Protein AF-A0A2S9FXB2-F1 (afdb_monomer_lite)

pLDDT: mean 90.6, std 8.42, range [56.72, 98.69]

Structure (mmCIF, N/CA/C/O backbone):
data_AF-A0A2S9FXB2-F1
#
_entry.id   AF-A0A2S9FXB2-F1
#
loop_
_atom_site.group_PDB
_atom_site.id
_atom_site.type_symbol
_atom_site.label_atom_id
_atom_site.label_alt_id
_atom_site.label_comp_id
_atom_site.label_asym_id
_atom_site.label_entity_id
_atom_site.label_seq_id
_atom_site.pdbx_PDB_ins_code
_atom_site.Cartn_x
_atom_site.Cartn_y
_atom_site.Cartn_z
_atom_site.occupancy
_atom_site.B_iso_or_equiv
_atom_site.auth_seq_id
_atom_site.auth_comp_id
_atom_site.auth_asym_id
_atom_site.auth_atom_id
_atom_site.pdbx_PDB_model_num
ATOM 1 N N . VAL A 1 1 ? -11.087 -6.193 13.714 1.00 95.31 1 VAL A N 1
ATOM 2 C CA . VAL A 1 1 ? -10.578 -5.312 12.636 1.00 95.31 1 VAL A CA 1
ATOM 3 C C . VAL A 1 1 ? -11.469 -4.092 12.600 1.00 95.31 1 VAL A C 1
ATOM 5 O O . VAL A 1 1 ? -12.673 -4.267 12.735 1.00 95.31 1 VAL A O 1
ATOM 8 N N . LEU A 1 2 ? -10.879 -2.903 12.523 1.00 97.44 2 LEU A N 1
ATOM 9 C CA . LEU A 1 2 ? -11.591 -1.627 12.467 1.00 97.44 2 LEU A CA 1
ATOM 10 C C . LEU A 1 2 ? -11.699 -1.120 11.029 1.00 97.44 2 LEU A C 1
ATOM 12 O O . LEU A 1 2 ? -12.763 -0.645 10.656 1.00 97.44 2 LEU A O 1
ATOM 16 N N . ASP A 1 3 ? -10.632 -1.258 10.235 1.00 96.88 3 ASP A N 1
ATOM 17 C CA . ASP A 1 3 ? -10.623 -0.827 8.835 1.00 96.88 3 ASP A CA 1
ATOM 18 C C . ASP A 1 3 ? -9.557 -1.566 8.008 1.00 96.88 3 ASP A C 1
ATOM 20 O O . ASP A 1 3 ? -8.604 -2.125 8.569 1.00 96.88 3 ASP A O 1
ATOM 24 N N . VAL A 1 4 ? -9.713 -1.559 6.684 1.00 96.00 4 VAL A N 1
ATOM 25 C CA . VAL A 1 4 ? -8.733 -2.054 5.709 1.00 96.00 4 VAL A CA 1
ATOM 26 C C . VAL A 1 4 ? -8.604 -1.024 4.593 1.00 96.00 4 VAL A C 1
ATOM 28 O O . VAL A 1 4 ? -9.538 -0.807 3.835 1.00 96.00 4 VAL A O 1
ATOM 31 N N . LEU A 1 5 ? -7.427 -0.418 4.484 1.00 95.50 5 LEU A N 1
ATOM 32 C CA . LEU A 1 5 ? -7.100 0.558 3.454 1.00 95.50 5 LEU A CA 1
ATOM 33 C C . LEU A 1 5 ? -6.430 -0.144 2.279 1.00 95.50 5 L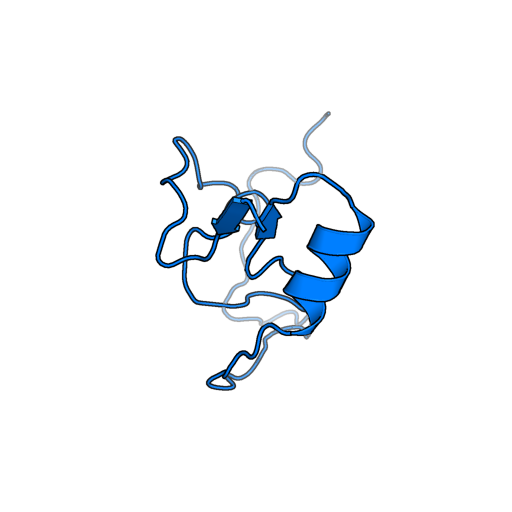EU A C 1
ATOM 35 O O . LEU A 1 5 ? -5.454 -0.877 2.460 1.00 95.50 5 LEU A O 1
ATOM 39 N N . THR A 1 6 ? -6.920 0.125 1.077 1.00 94.62 6 THR A N 1
ATOM 40 C CA . THR A 1 6 ? -6.318 -0.302 -0.190 1.00 94.62 6 THR A CA 1
ATOM 41 C C . THR A 1 6 ? -6.274 0.881 -1.149 1.00 94.62 6 THR A C 1
ATOM 43 O O . THR A 1 6 ? -6.876 1.913 -0.874 1.00 94.62 6 THR A O 1
ATOM 46 N N . VAL A 1 7 ? -5.616 0.737 -2.298 1.00 93.06 7 VAL A N 1
ATOM 47 C CA . VAL A 1 7 ? -5.689 1.742 -3.375 1.00 93.06 7 VAL A CA 1
ATOM 48 C C . VAL A 1 7 ? -7.127 2.126 -3.757 1.00 93.06 7 VAL A C 1
ATOM 50 O O . VAL A 1 7 ? -7.377 3.250 -4.175 1.00 93.06 7 VAL A O 1
ATOM 53 N N . PHE A 1 8 ? -8.092 1.217 -3.617 1.00 92.50 8 PHE A N 1
ATOM 54 C CA . PHE A 1 8 ? -9.466 1.457 -4.062 1.00 92.50 8 PHE A CA 1
ATOM 55 C C . PHE A 1 8 ? -10.259 2.362 -3.111 1.00 92.50 8 PHE A C 1
ATOM 57 O O . PHE A 1 8 ? -11.284 2.914 -3.511 1.00 92.50 8 PHE A O 1
ATOM 64 N N . ASP A 1 9 ? -9.769 2.530 -1.879 1.00 92.44 9 ASP A N 1
ATOM 65 C CA . ASP A 1 9 ? -10.504 3.165 -0.781 1.00 92.44 9 ASP A CA 1
ATOM 66 C C . ASP A 1 9 ? -9.651 4.198 -0.019 1.00 92.44 9 ASP A C 1
ATOM 68 O O . ASP A 1 9 ? -10.164 4.933 0.827 1.00 92.44 9 ASP A O 1
ATOM 72 N N . ALA A 1 10 ? -8.341 4.249 -0.289 1.00 91.00 10 ALA A N 1
ATOM 73 C CA . ALA A 1 10 ? -7.423 5.177 0.349 1.00 91.00 10 ALA A CA 1
ATOM 74 C C . ALA A 1 10 ? -7.751 6.628 -0.044 1.00 91.00 10 ALA A C 1
ATOM 76 O O . ALA A 1 10 ? -8.059 6.903 -1.205 1.00 91.00 10 ALA A O 1
ATOM 77 N N . PRO A 1 11 ? -7.655 7.582 0.898 1.00 90.31 11 PRO A N 1
ATOM 78 C CA . PRO A 1 11 ? -7.773 8.993 0.572 1.00 90.31 11 PRO A CA 1
ATOM 79 C C . PRO A 1 11 ? -6.701 9.437 -0.426 1.00 90.31 11 PRO A C 1
ATOM 81 O O . PRO A 1 11 ? -5.552 8.988 -0.366 1.00 90.31 11 PRO A O 1
ATOM 84 N N . GLU A 1 12 ? -7.068 10.383 -1.285 1.00 91.12 12 GLU A N 1
ATOM 85 C CA . GLU A 1 12 ? -6.108 11.059 -2.151 1.00 91.12 12 GLU A CA 1
ATOM 86 C C . GLU A 1 12 ? -5.137 11.893 -1.308 1.00 91.12 12 GLU A C 1
ATOM 88 O O . GLU A 1 12 ? -5.538 12.656 -0.419 1.00 91.12 12 GLU A O 1
ATOM 93 N N . LEU A 1 13 ? -3.844 11.748 -1.590 1.00 90.56 13 LEU A N 1
ATOM 94 C CA . LEU A 1 13 ? -2.824 12.599 -0.997 1.00 90.56 13 LEU A CA 1
ATOM 95 C C . LEU A 1 13 ? -2.911 14.002 -1.600 1.00 90.56 13 LEU A C 1
ATOM 97 O O . LEU A 1 13 ? -3.079 14.177 -2.804 1.00 90.56 13 LEU A O 1
ATOM 101 N N . ALA A 1 14 ? -2.734 15.021 -0.757 1.00 89.19 14 ALA A N 1
ATOM 102 C CA . ALA A 1 14 ? -2.673 16.409 -1.216 1.00 89.19 14 ALA A CA 1
ATOM 103 C C . ALA A 1 14 ? -1.459 16.673 -2.129 1.00 89.19 14 ALA A C 1
ATOM 105 O O . ALA A 1 14 ? -1.505 17.574 -2.963 1.00 89.19 14 ALA A O 1
ATOM 106 N N . ASP A 1 15 ? -0.390 15.892 -1.956 1.00 86.69 15 ASP A N 1
ATOM 107 C CA . ASP A 1 15 ? 0.793 15.881 -2.807 1.00 86.69 15 ASP A CA 1
ATOM 108 C C . ASP A 1 15 ? 1.292 14.437 -2.955 1.00 86.69 15 ASP A C 1
ATOM 110 O O . ASP A 1 15 ? 1.618 13.779 -1.967 1.00 86.69 15 ASP A O 1
ATOM 114 N N . ALA A 1 16 ? 1.314 13.953 -4.195 1.00 84.69 16 ALA A N 1
ATOM 115 C CA . ALA A 1 16 ? 1.818 12.638 -4.587 1.00 84.69 16 ALA A CA 1
ATOM 116 C C . ALA A 1 16 ? 2.930 12.762 -5.647 1.00 84.69 16 ALA A C 1
ATOM 118 O O . ALA A 1 16 ? 3.158 11.841 -6.427 1.00 84.69 16 ALA A O 1
ATOM 119 N N . SER A 1 17 ? 3.584 13.928 -5.725 1.00 82.94 17 SER A N 1
ATOM 120 C CA . SER A 1 17 ? 4.669 14.172 -6.683 1.00 82.94 17 SER A CA 1
ATOM 121 C C . SER A 1 17 ? 5.939 13.386 -6.354 1.00 82.94 17 SER A C 1
ATOM 123 O O . SER A 1 17 ? 6.691 13.026 -7.260 1.00 82.94 17 SER A O 1
ATOM 125 N N . ASP A 1 18 ? 6.152 13.079 -5.075 1.00 81.81 18 ASP A N 1
ATOM 126 C CA . ASP A 1 18 ? 7.186 12.156 -4.629 1.00 81.81 18 ASP A CA 1
ATOM 127 C C . ASP A 1 18 ? 6.672 10.713 -4.716 1.00 81.81 18 ASP A C 1
ATOM 129 O O . ASP A 1 18 ? 5.847 10.268 -3.911 1.00 81.81 18 ASP A O 1
ATOM 133 N N . GLY A 1 19 ? 7.179 9.973 -5.703 1.00 75.44 19 GLY A N 1
ATOM 134 C CA . GLY A 1 19 ? 6.808 8.580 -5.939 1.00 75.44 19 GLY A CA 1
ATOM 135 C C . GLY A 1 19 ? 7.135 7.638 -4.775 1.00 75.44 19 GLY A C 1
ATOM 136 O O . GLY A 1 19 ? 6.487 6.601 -4.649 1.00 75.44 19 GLY A O 1
ATOM 137 N N . GLU A 1 20 ? 8.081 7.985 -3.893 1.00 75.81 20 GLU A N 1
ATOM 138 C CA . GLU A 1 20 ? 8.341 7.196 -2.680 1.00 75.81 20 GLU A CA 1
ATOM 139 C C . GLU A 1 20 ? 7.245 7.390 -1.622 1.00 75.81 20 GLU A C 1
ATOM 141 O O . GLU A 1 20 ? 6.968 6.480 -0.834 1.00 75.81 20 GLU A O 1
ATOM 146 N N . LEU A 1 21 ? 6.593 8.557 -1.616 1.00 83.50 21 LEU A N 1
ATOM 147 C CA . LEU A 1 21 ? 5.547 8.924 -0.657 1.00 83.50 21 LEU A CA 1
ATOM 148 C C . LEU A 1 21 ? 4.125 8.708 -1.192 1.00 83.50 21 LEU A C 1
ATOM 150 O O . LEU A 1 21 ? 3.177 8.732 -0.406 1.00 83.50 21 LEU A O 1
ATOM 154 N N . ALA A 1 22 ? 3.968 8.445 -2.492 1.00 86.94 22 ALA A N 1
ATOM 155 C CA . ALA A 1 22 ? 2.696 8.192 -3.176 1.00 86.94 22 ALA A CA 1
ATOM 156 C C . ALA A 1 22 ? 2.082 6.809 -2.843 1.00 86.94 22 ALA A C 1
ATOM 158 O O . ALA A 1 22 ? 1.752 5.999 -3.710 1.00 86.94 22 ALA A O 1
ATOM 159 N N . ILE A 1 23 ? 1.919 6.514 -1.554 1.00 89.88 23 ILE A N 1
ATOM 160 C CA . ILE A 1 23 ? 1.435 5.228 -1.045 1.00 89.88 23 ILE A CA 1
ATOM 161 C C . ILE A 1 23 ? -0.075 5.080 -1.306 1.00 89.88 23 ILE A C 1
ATOM 163 O O . ILE A 1 23 ? -0.866 5.963 -0.976 1.00 89.88 23 ILE A O 1
ATOM 167 N N . LEU A 1 24 ? -0.477 3.933 -1.869 1.00 93.38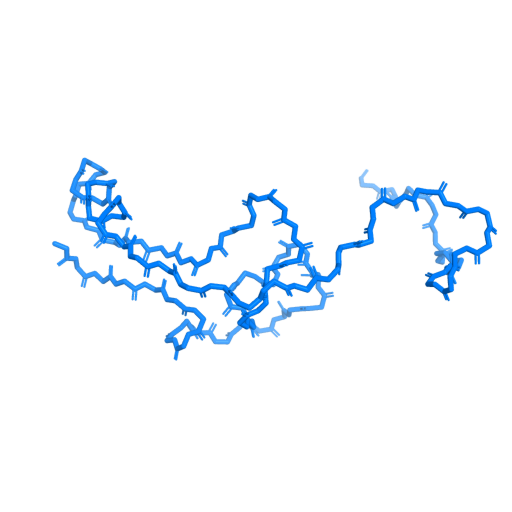 24 LEU A N 1
ATOM 168 C CA . LEU A 1 24 ? -1.867 3.592 -2.225 1.00 93.38 24 LEU A CA 1
ATOM 169 C C . LEU A 1 24 ? -2.543 4.565 -3.208 1.00 93.38 24 LEU A C 1
ATOM 171 O O . LEU A 1 24 ? -3.766 4.621 -3.246 1.00 93.38 24 LEU A O 1
ATOM 175 N N . GLN A 1 25 ? -1.773 5.320 -3.996 1.00 93.88 25 GLN A N 1
ATOM 176 C CA . GLN A 1 25 ? -2.330 6.294 -4.948 1.00 93.88 25 GLN A CA 1
ATOM 177 C C . GLN A 1 25 ? -2.609 5.705 -6.339 1.00 93.88 25 GLN A C 1
ATOM 179 O O . GLN A 1 25 ? -3.323 6.308 -7.135 1.00 93.88 25 GLN A O 1
ATOM 184 N N . ASP A 1 26 ? -2.091 4.512 -6.631 1.00 92.19 26 ASP A N 1
ATOM 185 C CA . ASP A 1 26 ? -2.450 3.739 -7.815 1.00 92.19 26 ASP A CA 1
ATOM 186 C C . ASP A 1 26 ? -2.356 2.226 -7.555 1.00 92.19 26 ASP A C 1
ATOM 188 O O . ASP A 1 26 ? -1.897 1.769 -6.503 1.00 92.19 26 ASP A O 1
ATOM 192 N N . ALA A 1 27 ? -2.887 1.442 -8.500 1.00 93.50 27 ALA A N 1
ATOM 193 C CA . ALA A 1 27 ? -3.042 -0.007 -8.366 1.00 93.50 27 ALA A CA 1
ATOM 194 C C . ALA A 1 27 ? -1.830 -0.801 -8.885 1.00 93.50 27 ALA A C 1
ATOM 196 O O . ALA A 1 27 ? -1.935 -2.010 -9.110 1.00 93.50 27 ALA A O 1
ATOM 197 N N . ARG A 1 28 ? -0.690 -0.140 -9.111 1.00 93.12 28 ARG A N 1
ATOM 198 C CA . ARG A 1 28 ? 0.557 -0.747 -9.572 1.00 93.12 28 ARG A CA 1
ATOM 199 C C . ARG A 1 28 ? 1.543 -0.893 -8.418 1.00 93.12 28 ARG A C 1
ATOM 201 O O . ARG A 1 28 ? 1.632 -0.083 -7.499 1.00 93.12 28 ARG A O 1
ATOM 208 N N . VAL A 1 29 ? 2.324 -1.965 -8.495 1.00 93.25 29 VAL A N 1
ATOM 209 C CA . VAL A 1 29 ? 3.455 -2.204 -7.597 1.00 93.25 29 VAL A CA 1
ATOM 210 C C . VAL A 1 29 ? 4.727 -1.885 -8.368 1.00 93.25 29 VAL A C 1
ATOM 212 O O . VAL A 1 29 ? 5.090 -2.610 -9.290 1.00 93.25 29 VAL A O 1
ATOM 215 N N . HIS A 1 30 ? 5.395 -0.801 -7.991 1.00 91.06 30 HIS A N 1
ATOM 216 C CA . HIS A 1 30 ? 6.577 -0.272 -8.672 1.00 91.06 30 HIS A CA 1
ATOM 217 C C . HIS A 1 30 ? 7.862 -0.966 -8.228 1.00 91.06 30 HIS A C 1
ATOM 219 O O . HIS A 1 30 ? 8.816 -1.071 -8.995 1.00 91.06 30 HIS A O 1
ATOM 225 N N . PHE A 1 31 ? 7.898 -1.463 -6.992 1.00 90.62 31 PHE A N 1
ATOM 226 C CA . PHE A 1 31 ? 9.068 -2.139 -6.450 1.00 90.62 31 PHE A CA 1
ATOM 227 C C . PHE A 1 31 ? 8.701 -3.187 -5.401 1.00 90.62 31 PHE A C 1
ATOM 229 O O . PHE A 1 31 ? 7.652 -3.158 -4.751 1.00 90.62 31 PHE A O 1
ATOM 236 N N . ARG A 1 32 ? 9.617 -4.135 -5.198 1.00 91.38 32 ARG A N 1
ATOM 237 C CA . ARG A 1 32 ? 9.476 -5.168 -4.172 1.00 91.38 32 ARG A CA 1
ATOM 238 C C . ARG A 1 32 ? 9.504 -4.539 -2.776 1.00 91.38 32 ARG A C 1
ATOM 240 O O . ARG A 1 32 ? 10.524 -3.994 -2.368 1.00 91.38 32 ARG A O 1
ATOM 247 N N . GLY A 1 33 ? 8.427 -4.732 -2.017 1.00 90.75 33 GLY A N 1
ATOM 248 C CA . GLY A 1 33 ? 8.294 -4.250 -0.637 1.00 90.75 33 GLY A CA 1
ATOM 249 C C . GLY A 1 33 ? 7.418 -3.006 -0.481 1.00 90.75 33 GLY A C 1
ATOM 250 O O . GLY A 1 33 ? 7.202 -2.581 0.650 1.00 90.75 33 GLY A O 1
ATOM 251 N N . GLN A 1 34 ? 6.888 -2.454 -1.578 1.00 92.56 34 GLN A N 1
ATOM 252 C CA . GLN A 1 34 ? 5.896 -1.381 -1.530 1.00 92.56 34 GLN A CA 1
ATOM 253 C C . GLN A 1 34 ? 4.649 -1.822 -0.747 1.00 92.56 34 GLN A C 1
ATOM 255 O O . GLN A 1 34 ? 4.187 -2.961 -0.868 1.00 92.56 34 GLN A O 1
ATOM 260 N N . LEU A 1 35 ? 4.091 -0.911 0.052 1.00 92.88 35 LEU A N 1
ATOM 261 C CA . LEU A 1 35 ? 2.826 -1.141 0.744 1.00 92.88 35 LEU A CA 1
ATOM 262 C C . LEU A 1 35 ? 1.672 -1.161 -0.268 1.00 92.88 35 LEU A C 1
ATOM 264 O O . LEU A 1 35 ? 1.493 -0.213 -1.027 1.00 92.88 35 LEU A O 1
ATOM 268 N N . ILE A 1 36 ? 0.880 -2.233 -0.239 1.00 94.25 36 ILE A N 1
ATOM 269 C CA . ILE A 1 36 ? -0.300 -2.436 -1.105 1.00 94.25 36 ILE A CA 1
ATOM 270 C C . ILE A 1 36 ? -1.630 -2.254 -0.358 1.00 94.25 36 ILE A C 1
ATOM 272 O O . ILE A 1 36 ? -2.703 -2.305 -0.952 1.00 94.25 36 ILE A O 1
ATOM 276 N N . GLY A 1 37 ? -1.555 -2.076 0.960 1.00 95.00 37 GLY A N 1
ATOM 277 C CA . GLY A 1 37 ? -2.687 -1.803 1.828 1.00 95.00 37 GLY A CA 1
ATOM 278 C C . GLY A 1 37 ? -2.262 -1.722 3.291 1.00 95.00 37 GLY A C 1
ATOM 279 O O . GLY A 1 37 ? -1.098 -1.950 3.630 1.00 95.00 37 GLY A O 1
ATOM 280 N N . GLY A 1 38 ? -3.215 -1.414 4.163 1.00 95.75 38 GLY A N 1
ATOM 281 C CA . GLY A 1 38 ? -3.018 -1.351 5.607 1.00 95.75 38 GLY A CA 1
ATOM 282 C C . GLY A 1 38 ? -4.245 -1.855 6.354 1.00 95.75 38 GLY A C 1
ATOM 283 O O . GLY A 1 38 ? -5.369 -1.606 5.940 1.00 95.75 38 GLY A O 1
ATOM 284 N N . VAL A 1 39 ? -4.038 -2.560 7.466 1.00 97.69 39 VAL A N 1
ATOM 285 C CA . VAL A 1 39 ? -5.131 -3.024 8.331 1.00 97.69 39 VAL A CA 1
ATOM 286 C C . VAL A 1 39 ? -5.077 -2.285 9.657 1.00 97.69 39 VAL A C 1
ATOM 288 O O . VAL A 1 39 ? -4.051 -2.288 10.337 1.00 97.69 39 VAL A O 1
ATOM 291 N N . VAL A 1 40 ? -6.202 -1.695 10.047 1.00 97.38 40 VAL A N 1
ATOM 292 C CA . VAL A 1 40 ? -6.371 -1.014 11.330 1.00 97.38 40 VAL A CA 1
ATOM 293 C C . VAL A 1 40 ? -7.158 -1.922 12.266 1.00 97.38 40 VAL A C 1
ATOM 295 O O . VAL A 1 40 ? -8.208 -2.463 11.914 1.00 97.38 40 VAL A O 1
ATOM 298 N N . ALA A 1 41 ? -6.663 -2.114 13.485 1.00 98.44 41 ALA A N 1
ATOM 299 C CA . ALA A 1 41 ? -7.338 -2.889 14.518 1.00 98.44 41 ALA A CA 1
ATOM 300 C C . ALA A 1 41 ? -7.010 -2.338 15.910 1.00 98.44 41 ALA A C 1
ATOM 302 O O . ALA A 1 41 ? -6.083 -1.551 16.072 1.00 98.44 41 ALA A O 1
ATOM 303 N N . GLU A 1 42 ? -7.749 -2.794 16.920 1.00 98.38 42 GLU A N 1
ATOM 304 C CA . GLU A 1 42 ? -7.527 -2.408 18.321 1.00 98.38 42 GLU A CA 1
ATOM 305 C C . GLU A 1 42 ? -6.149 -2.839 18.852 1.00 98.38 42 GLU A C 1
ATOM 307 O O . GLU A 1 42 ? -5.639 -2.249 19.800 1.00 98.38 42 GLU A O 1
ATOM 312 N N . THR A 1 43 ? -5.538 -3.865 18.246 1.00 98.50 43 THR A N 1
ATOM 313 C CA . THR A 1 43 ? -4.216 -4.384 18.622 1.00 98.50 43 THR A CA 1
ATOM 314 C C . THR A 1 43 ? -3.361 -4.677 17.394 1.00 98.50 43 THR A C 1
ATOM 316 O O . THR A 1 43 ? -3.873 -5.023 16.323 1.00 98.50 43 THR A O 1
ATOM 319 N N . ALA A 1 44 ? -2.039 -4.602 17.562 1.00 98.25 44 ALA A N 1
ATOM 320 C CA . ALA A 1 44 ? -1.079 -4.922 16.509 1.00 98.25 44 ALA A CA 1
ATOM 321 C C . ALA A 1 44 ? -1.113 -6.410 16.120 1.00 98.25 44 ALA A C 1
ATOM 323 O O . ALA A 1 44 ? -0.860 -6.758 14.969 1.00 98.25 44 ALA A O 1
ATOM 324 N N . GLU A 1 45 ? -1.423 -7.300 17.061 1.00 98.50 45 GLU A N 1
ATOM 325 C CA . GLU A 1 45 ? -1.603 -8.735 16.833 1.00 98.50 45 GLU A CA 1
ATOM 326 C C . GLU A 1 45 ? -2.777 -8.980 15.888 1.00 98.50 45 GLU A C 1
ATOM 328 O O . GLU A 1 45 ? -2.629 -9.679 14.890 1.00 98.50 45 GLU A O 1
ATOM 333 N N . THR A 1 46 ? -3.922 -8.344 16.161 1.00 98.69 46 THR A N 1
ATOM 334 C CA . THR A 1 46 ? -5.118 -8.486 15.321 1.00 98.69 46 THR A CA 1
ATOM 335 C C . THR A 1 46 ? -4.903 -7.872 13.942 1.00 98.69 46 THR A C 1
ATOM 337 O O . THR A 1 46 ? -5.332 -8.455 12.950 1.00 98.69 46 THR A O 1
ATOM 340 N N . ALA A 1 47 ? -4.225 -6.722 13.857 1.00 98.50 47 ALA A N 1
ATOM 341 C CA . ALA A 1 47 ? -3.895 -6.100 12.577 1.00 98.50 47 ALA A CA 1
ATOM 342 C C . ALA A 1 47 ? -2.994 -7.006 11.721 1.00 98.50 47 ALA A C 1
ATOM 344 O O . ALA A 1 47 ? -3.276 -7.204 10.543 1.00 98.50 47 ALA A O 1
ATOM 345 N N . ARG A 1 48 ? -1.950 -7.605 12.315 1.00 98.31 48 ARG A N 1
ATOM 346 C CA . ARG A 1 48 ? -1.032 -8.516 11.610 1.00 98.31 48 ARG A CA 1
ATOM 347 C C . ARG A 1 48 ? -1.712 -9.802 11.157 1.00 98.31 48 ARG A C 1
ATOM 349 O O . ARG A 1 48 ? -1.518 -10.199 10.013 1.00 98.31 48 ARG A O 1
ATOM 356 N N . GLU A 1 49 ? -2.508 -10.424 12.025 1.00 98.50 49 GLU A N 1
ATOM 357 C CA . GLU A 1 49 ? -3.257 -11.635 11.672 1.00 98.50 49 GLU A CA 1
ATOM 358 C C . GLU A 1 49 ? -4.222 -11.354 10.517 1.00 98.50 49 GLU A C 1
ATOM 360 O O . GLU A 1 49 ? -4.220 -12.055 9.512 1.00 98.50 49 GLU A O 1
ATOM 365 N N . ALA A 1 50 ? 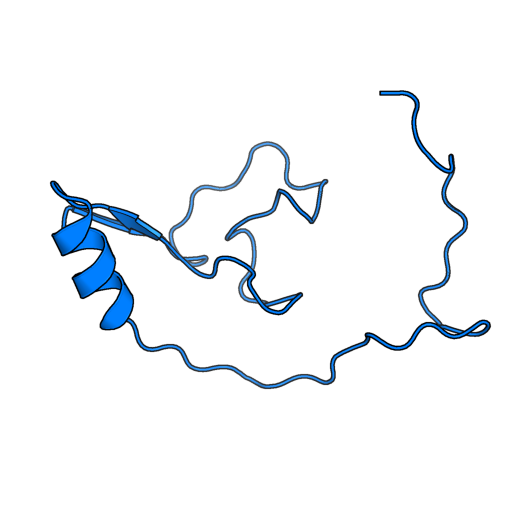-4.996 -10.271 10.608 1.00 98.31 50 ALA A N 1
ATOM 366 C CA . ALA A 1 50 ? -5.918 -9.889 9.547 1.00 98.31 50 ALA A CA 1
ATOM 367 C C . ALA A 1 50 ? -5.196 -9.531 8.236 1.00 98.31 50 ALA A C 1
ATOM 369 O O . ALA A 1 50 ? -5.653 -9.939 7.171 1.00 98.31 50 ALA A O 1
ATOM 370 N N . ALA A 1 51 ? -4.052 -8.838 8.296 1.00 97.75 51 ALA A N 1
ATOM 371 C CA . ALA A 1 51 ? -3.235 -8.556 7.116 1.00 97.75 51 ALA A CA 1
ATOM 372 C C . ALA A 1 51 ? -2.717 -9.841 6.445 1.00 97.75 51 ALA A C 1
ATOM 374 O O . ALA A 1 51 ? -2.692 -9.918 5.220 1.00 97.75 51 ALA A O 1
ATOM 375 N N . ALA A 1 52 ? -2.367 -10.874 7.220 1.00 97.25 52 ALA A N 1
ATOM 376 C CA . ALA A 1 52 ? -1.920 -12.165 6.689 1.00 97.25 52 ALA A CA 1
ATOM 377 C C . ALA A 1 52 ? -3.030 -12.956 5.967 1.00 97.25 52 ALA A C 1
ATOM 379 O O . ALA A 1 52 ? -2.733 -13.848 5.172 1.00 97.25 52 ALA A O 1
ATOM 380 N N . LEU A 1 53 ? -4.303 -12.635 6.223 1.00 97.75 53 LEU A N 1
ATOM 381 C CA . LEU A 1 53 ? -5.454 -13.247 5.550 1.00 97.75 53 LEU A CA 1
ATOM 382 C C . LEU A 1 53 ? -5.797 -12.577 4.211 1.00 97.75 53 LEU A C 1
ATOM 384 O O . LEU A 1 53 ? -6.583 -13.135 3.440 1.00 97.75 53 LEU A O 1
ATOM 388 N N . VAL A 1 54 ? -5.226 -11.403 3.926 1.00 95.06 54 VAL A N 1
ATOM 389 C CA . VAL A 1 54 ? -5.447 -10.683 2.669 1.00 95.06 54 VAL A CA 1
ATOM 390 C C . VAL A 1 54 ? -4.862 -11.485 1.510 1.00 95.06 54 VAL A C 1
ATOM 392 O O . VAL A 1 54 ? -3.725 -11.952 1.550 1.00 95.06 54 VAL A O 1
ATOM 395 N N . ARG A 1 55 ? -5.656 -11.636 0.450 1.00 95.94 55 ARG A N 1
ATOM 396 C CA . ARG A 1 55 ? -5.238 -12.269 -0.802 1.00 95.94 55 ARG A CA 1
ATOM 397 C C . ARG A 1 55 ? -5.157 -11.211 -1.882 1.00 95.94 55 ARG A C 1
ATOM 399 O O . ARG A 1 55 ? -6.072 -10.402 -2.005 1.00 95.94 55 ARG A O 1
ATOM 406 N N . THR A 1 56 ? -4.094 -11.253 -2.671 1.00 93.81 56 THR A N 1
ATOM 407 C CA . THR A 1 56 ? -3.913 -10.353 -3.804 1.00 93.81 56 THR A CA 1
ATOM 408 C C . THR A 1 56 ? -3.620 -11.132 -5.071 1.00 93.81 56 THR A C 1
ATOM 410 O O . THR A 1 56 ? -3.012 -12.203 -5.048 1.00 93.81 56 THR A O 1
ATOM 413 N N . GLU A 1 57 ? -4.086 -10.579 -6.181 1.00 95.81 57 GLU A N 1
ATOM 414 C CA . GLU A 1 57 ? -3.813 -11.075 -7.519 1.00 95.81 57 GLU A CA 1
ATOM 415 C C . GLU A 1 57 ? -3.060 -9.986 -8.271 1.00 95.81 57 GLU A C 1
ATOM 417 O O . GLU A 1 57 ? -3.409 -8.809 -8.190 1.00 95.81 57 GLU A O 1
ATOM 422 N N . TYR A 1 58 ? -2.012 -10.385 -8.986 1.00 95.00 58 TYR A N 1
ATOM 423 C CA . TYR A 1 58 ? -1.183 -9.469 -9.753 1.00 95.00 58 TYR A CA 1
ATOM 424 C C . TYR A 1 58 ? -1.186 -9.871 -11.215 1.00 95.00 58 TYR A C 1
ATOM 426 O O . TYR A 1 58 ? -0.986 -11.040 -11.558 1.00 95.00 58 TYR A O 1
ATOM 434 N N . ILE A 1 59 ? -1.326 -8.869 -12.072 1.00 96.62 59 ILE A N 1
ATOM 435 C CA . ILE A 1 59 ? -0.927 -8.977 -13.467 1.00 96.62 59 ILE A CA 1
ATOM 436 C C . ILE A 1 59 ? 0.572 -8.683 -13.487 1.00 96.62 59 ILE A C 1
ATOM 438 O O . ILE A 1 59 ? 0.990 -7.570 -13.186 1.00 96.62 59 ILE A O 1
ATOM 442 N N . GLN A 1 60 ? 1.386 -9.705 -13.754 1.00 95.50 60 GLN A N 1
ATOM 443 C CA . GLN A 1 60 ? 2.837 -9.531 -13.803 1.00 95.50 60 GLN A CA 1
ATOM 444 C C . GLN A 1 60 ? 3.233 -8.766 -15.064 1.00 95.50 60 GLN A C 1
ATOM 446 O O . GLN A 1 60 ? 2.920 -9.188 -16.178 1.00 95.50 60 GLN A O 1
ATOM 451 N N . GLU A 1 61 ? 3.967 -7.677 -14.869 1.00 94.56 61 GLU A N 1
ATOM 452 C CA . GLU A 1 61 ? 4.597 -6.893 -15.926 1.00 94.56 61 GLU A CA 1
ATOM 453 C C . GLU A 1 61 ? 6.129 -7.048 -15.840 1.00 94.56 61 GLU A C 1
ATOM 455 O O . GLU A 1 61 ? 6.659 -7.353 -14.763 1.00 94.56 61 GLU A O 1
ATOM 460 N N . PRO A 1 62 ? 6.868 -6.884 -16.954 1.00 93.31 62 PRO A N 1
ATOM 461 C CA . PRO A 1 62 ? 8.324 -6.811 -16.912 1.00 93.31 62 PRO A CA 1
ATOM 462 C C . PRO A 1 62 ? 8.779 -5.687 -15.972 1.00 93.31 62 PRO A C 1
ATOM 464 O O . PRO A 1 62 ? 8.261 -4.576 -16.044 1.00 93.31 62 PRO A O 1
ATOM 467 N N . HIS A 1 63 ? 9.748 -5.976 -15.105 1.00 90.81 63 HIS A N 1
ATOM 468 C CA . HIS A 1 63 ? 10.386 -4.960 -14.272 1.00 90.81 63 HIS A CA 1
ATOM 469 C C . HIS A 1 63 ? 11.632 -4.421 -14.968 1.00 90.81 63 HIS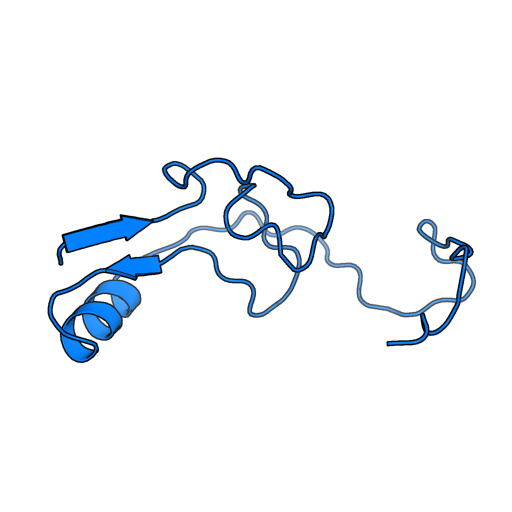 A C 1
ATOM 471 O O . HIS A 1 63 ? 12.290 -5.148 -15.713 1.00 90.81 63 HIS A O 1
ATOM 477 N N . ASP A 1 64 ? 11.973 -3.176 -14.660 1.00 91.06 64 ASP A N 1
ATOM 478 C CA . ASP A 1 64 ? 13.213 -2.548 -15.093 1.00 91.06 64 ASP A CA 1
ATOM 479 C C . ASP A 1 64 ? 14.079 -2.249 -13.868 1.00 91.06 64 ASP A C 1
ATOM 481 O O . ASP A 1 64 ? 13.724 -1.430 -13.020 1.00 91.06 64 ASP A O 1
ATOM 485 N N . ALA A 1 65 ? 15.159 -3.008 -13.707 1.00 90.50 65 ALA A N 1
ATOM 486 C CA . ALA A 1 65 ? 16.059 -2.909 -12.556 1.00 90.50 65 ALA A CA 1
ATOM 487 C C . ALA A 1 65 ? 17.538 -3.012 -12.957 1.00 90.50 65 ALA A C 1
ATOM 489 O O . ALA A 1 65 ? 18.412 -3.064 -12.088 1.00 90.50 65 ALA A O 1
ATOM 490 N N . GLU A 1 66 ? 17.825 -3.082 -14.260 1.00 91.69 66 GLU A N 1
ATOM 491 C CA . GLU A 1 66 ? 19.188 -3.163 -14.769 1.00 91.69 66 GLU A CA 1
ATOM 492 C C . GLU A 1 66 ? 19.714 -1.758 -15.053 1.00 91.69 66 GLU A C 1
ATOM 494 O O . GLU A 1 66 ? 19.145 -0.994 -15.830 1.00 91.69 66 GLU A O 1
ATOM 499 N N . LEU A 1 67 ? 20.838 -1.413 -14.430 1.00 90.50 67 LEU A N 1
ATOM 500 C CA . LEU A 1 67 ? 21.495 -0.143 -14.694 1.00 90.50 67 LEU A CA 1
ATOM 501 C C . LEU A 1 67 ? 22.305 -0.236 -15.995 1.00 90.50 67 LEU A C 1
ATOM 503 O O . LEU A 1 67 ? 23.363 -0.866 -16.019 1.00 90.50 67 LEU A O 1
ATOM 507 N N . THR A 1 68 ? 21.841 0.434 -17.052 1.00 92.88 68 THR A N 1
ATOM 508 C CA . THR A 1 68 ? 22.514 0.495 -18.361 1.00 92.88 68 THR A CA 1
ATOM 509 C C . THR A 1 68 ? 22.782 1.938 -18.798 1.00 92.88 68 THR A C 1
ATOM 511 O O . THR A 1 68 ? 22.089 2.878 -18.404 1.00 92.88 68 THR A O 1
ATOM 514 N N . ALA A 1 69 ? 23.834 2.137 -19.597 1.00 92.88 69 ALA A N 1
ATOM 515 C CA . ALA A 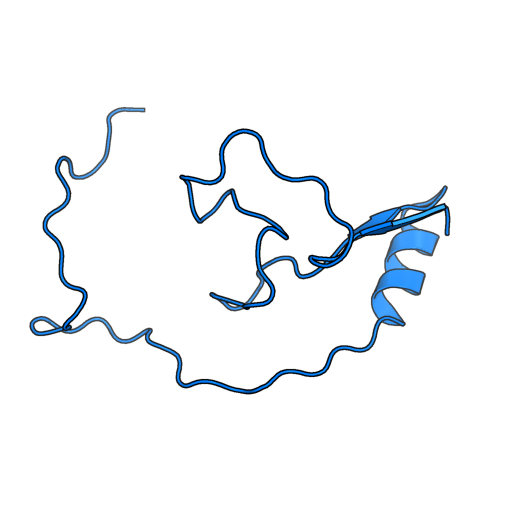1 69 ? 24.261 3.467 -20.049 1.00 92.88 69 ALA A CA 1
ATOM 516 C C . ALA A 1 69 ? 23.382 4.045 -21.174 1.00 92.88 69 ALA A C 1
ATOM 518 O O . ALA A 1 69 ? 23.501 5.222 -21.503 1.00 92.88 69 ALA A O 1
ATOM 519 N N . ASP A 1 70 ? 22.528 3.217 -21.765 1.00 93.12 70 ASP A N 1
ATOM 520 C CA . ASP A 1 70 ? 21.633 3.499 -22.885 1.00 93.12 70 ASP A CA 1
ATOM 521 C C . ASP A 1 70 ? 20.151 3.306 -22.518 1.00 93.12 70 ASP A C 1
ATOM 523 O O . ASP A 1 70 ? 19.290 3.248 -23.397 1.00 93.12 70 ASP A O 1
ATOM 527 N N . HIS A 1 71 ? 19.840 3.239 -21.220 1.00 92.44 71 HIS A N 1
ATOM 528 C CA . HIS A 1 71 ? 18.484 3.046 -20.722 1.00 92.44 71 HIS A CA 1
ATOM 529 C C . HIS A 1 71 ? 17.517 4.127 -21.268 1.00 92.44 71 HIS A C 1
ATOM 531 O O . HIS A 1 71 ? 17.793 5.325 -21.160 1.00 92.44 71 HIS A O 1
ATOM 537 N N . PRO A 1 72 ? 16.344 3.761 -21.820 1.00 90.00 72 PRO A N 1
ATOM 538 C CA . PRO A 1 72 ? 15.440 4.718 -22.472 1.00 90.00 72 PRO A CA 1
ATOM 539 C C . PRO A 1 72 ? 14.857 5.765 -21.509 1.00 90.00 72 PRO A C 1
ATOM 541 O O . PRO A 1 72 ? 14.503 6.862 -21.929 1.00 90.00 72 PRO A O 1
ATOM 544 N N . GLY A 1 73 ? 14.776 5.434 -20.218 1.00 88.12 73 GLY A N 1
ATOM 545 C CA . GLY A 1 73 ? 14.381 6.341 -19.133 1.00 88.12 73 GLY A CA 1
ATOM 546 C C . GLY A 1 73 ? 15.511 7.199 -18.548 1.00 88.12 73 GLY A C 1
ATOM 547 O O . GLY A 1 73 ? 15.326 7.765 -17.473 1.00 88.12 73 GLY A O 1
ATOM 548 N N . LEU A 1 74 ? 16.688 7.271 -19.186 1.00 88.00 74 LEU A N 1
ATOM 549 C CA . LEU A 1 74 ? 17.771 8.142 -18.719 1.00 88.00 74 LEU A CA 1
ATOM 550 C C . LEU A 1 74 ? 17.310 9.597 -18.654 1.00 88.00 74 LEU A C 1
ATOM 552 O O . LEU A 1 74 ? 16.812 10.161 -19.628 1.00 88.00 74 LEU A O 1
ATOM 556 N N . TYR A 1 75 ? 17.558 10.227 -17.514 1.00 85.38 75 TYR A N 1
ATOM 557 C CA . TYR A 1 75 ? 17.348 11.651 -17.320 1.00 85.38 75 TYR A CA 1
ATOM 558 C C . TYR A 1 75 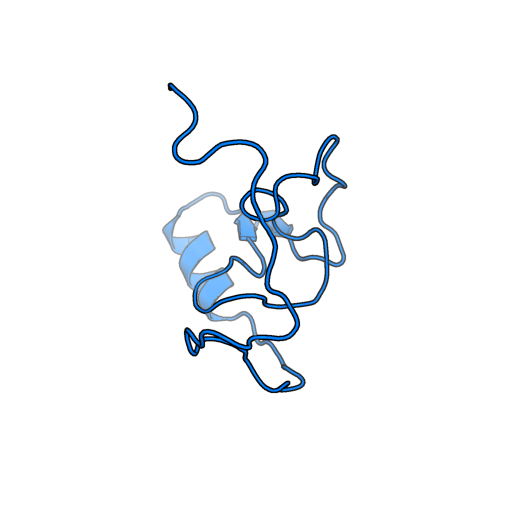? 18.572 12.263 -16.641 1.00 85.38 75 TYR A C 1
ATOM 560 O O . TYR A 1 75 ? 19.313 11.589 -15.925 1.00 85.38 75 TYR A O 1
ATOM 568 N N . THR A 1 76 ? 18.802 13.553 -16.885 1.00 85.94 76 THR A N 1
ATOM 569 C CA . THR A 1 76 ? 19.792 14.323 -16.126 1.00 85.94 76 THR A CA 1
ATOM 570 C C . THR A 1 76 ? 19.051 15.025 -14.993 1.00 85.94 76 THR A C 1
ATOM 572 O O . THR A 1 76 ? 18.223 15.889 -15.291 1.00 85.94 76 THR A O 1
ATOM 575 N N . PRO A 1 77 ? 19.278 14.658 -13.720 1.00 82.56 77 PRO A N 1
ATOM 576 C CA . PRO A 1 77 ? 18.667 15.371 -12.608 1.00 82.56 77 PRO A CA 1
ATOM 577 C C . PRO A 1 77 ? 19.166 16.819 -12.577 1.00 82.56 77 PRO A C 1
ATOM 579 O O . PRO A 1 77 ? 20.322 17.090 -12.904 1.00 82.56 77 PRO A O 1
ATOM 582 N N . GLU A 1 78 ? 18.314 17.750 -12.144 1.00 83.38 78 GLU A N 1
ATOM 583 C CA . GLU A 1 78 ? 18.702 19.161 -11.996 1.00 83.38 78 GLU A CA 1
ATOM 584 C C . GLU A 1 78 ? 19.814 19.350 -10.949 1.00 83.38 78 GLU A C 1
ATOM 586 O O . GLU A 1 78 ? 20.653 20.239 -11.079 1.00 83.38 78 GLU A O 1
ATOM 591 N N . SER A 1 79 ? 19.845 18.489 -9.926 1.00 83.56 79 SER A N 1
ATOM 592 C CA . SER A 1 79 ? 20.878 18.446 -8.892 1.00 83.56 79 SER A CA 1
ATOM 593 C C . SER A 1 79 ? 21.156 17.004 -8.469 1.00 83.56 79 SER A C 1
ATOM 595 O O . SER A 1 79 ? 20.235 16.198 -8.336 1.00 83.56 79 SER A O 1
ATOM 597 N N . VAL A 1 80 ? 22.428 16.677 -8.233 1.00 77.19 80 VAL A N 1
ATOM 598 C CA . VAL A 1 80 ? 22.850 15.390 -7.667 1.00 77.19 80 VAL A CA 1
ATOM 599 C C . VAL A 1 80 ? 23.189 15.625 -6.200 1.00 77.19 80 VAL A C 1
ATOM 601 O O . VAL A 1 80 ? 24.102 16.393 -5.905 1.00 77.19 80 VAL A O 1
ATOM 604 N N . ASN A 1 81 ? 22.485 14.931 -5.300 1.00 66.81 81 ASN A N 1
ATOM 605 C CA . ASN A 1 81 ? 22.625 15.043 -3.844 1.00 66.81 81 ASN A CA 1
ATOM 606 C C . ASN A 1 81 ? 22.149 16.414 -3.302 1.00 66.81 81 ASN A C 1
ATOM 608 O O . ASN A 1 81 ? 22.976 17.275 -2.985 1.00 66.81 81 ASN A O 1
ATOM 612 N N . PRO A 1 82 ? 20.822 16.660 -3.227 1.00 62.81 82 PRO A N 1
ATOM 613 C CA . PRO A 1 82 ? 20.307 17.900 -2.661 1.00 62.81 82 PRO A CA 1
ATOM 614 C C . PRO A 1 82 ? 20.828 18.049 -1.229 1.00 62.81 82 PRO A C 1
ATOM 616 O O . PRO A 1 82 ? 20.850 17.097 -0.455 1.00 62.81 82 PRO A O 1
ATOM 619 N N . SER A 1 83 ? 21.332 19.234 -0.901 1.00 59.19 83 SER A N 1
ATOM 620 C CA . SER A 1 83 ? 21.831 19.549 0.434 1.00 59.19 83 SER A CA 1
ATOM 621 C C . SER A 1 83 ? 20.671 19.504 1.431 1.00 59.19 83 SER A C 1
ATOM 623 O O . SER A 1 83 ? 19.897 20.460 1.493 1.00 59.19 83 SER A O 1
ATOM 625 N N . TYR A 1 84 ? 20.539 18.383 2.142 1.00 56.72 84 TYR A N 1
ATOM 626 C CA . TYR A 1 84 ? 19.708 18.241 3.340 1.00 56.72 84 TYR A CA 1
ATOM 627 C C . TYR A 1 84 ? 20.384 18.889 4.551 1.00 56.72 84 TYR A C 1
ATOM 629 O O . TYR A 1 84 ? 21.633 18.804 4.649 1.00 56.72 84 TYR A O 1
#

Foldseek 3Di:
DPDKFALVRDDDDPDCVPVVPNASVDCDDQDPPGDGIFADDPDPVVRVVVVVVDDDDDDDDDHDDDDDPVDPPDDDDPDDDPDD

Sequence (84 aa):
VLDVLTVFDAPELADASDGELAILQDARVHFRGQLIGGVVAETAETAREAAALVRTEYIQEPHDAELTADHPGLYTPESVNPSY

Secondary structure (DSSP, 8-state):
--EEEETTTSPPPS---STTT-TTSSS---STT---EEEE-SSHHHHHHHHHT---------------TT-TT----S-SS---

Radius of gyration: 17.11 Å; chains: 1; bounding box: 36×33×42 Å